Protein AF-A0A3R7A6W9-F1 (afdb_monomer_lite)

pLDDT: mean 72.23, std 18.55, range [33.53, 94.5]

Structure (mmCIF, N/CA/C/O backbone):
data_AF-A0A3R7A6W9-F1
#
_entry.id   AF-A0A3R7A6W9-F1
#
loop_
_atom_site.group_PDB
_atom_site.id
_atom_site.type_symbol
_atom_site.label_atom_id
_atom_site.label_alt_id
_atom_site.label_comp_id
_atom_site.label_asym_id
_atom_site.label_entity_id
_atom_site.label_seq_id
_atom_site.pdbx_PDB_ins_code
_atom_site.Cartn_x
_atom_site.Cartn_y
_atom_site.Cartn_z
_atom_site.occupancy
_atom_site.B_iso_or_equiv
_atom_site.auth_seq_id
_atom_site.auth_comp_id
_atom_site.auth_asym_id
_atom_site.auth_atom_id
_atom_site.pdbx_PDB_model_num
ATOM 1 N N . GLN A 1 1 ? -20.337 -5.206 25.300 1.00 53.75 1 GLN A N 1
ATOM 2 C CA . GLN A 1 1 ? -20.063 -6.192 26.370 1.00 53.75 1 GLN A CA 1
ATOM 3 C C . GLN A 1 1 ? -19.074 -5.664 27.421 1.00 53.75 1 GLN A C 1
ATOM 5 O O . GLN A 1 1 ? -19.497 -5.333 28.521 1.00 53.75 1 GLN A O 1
ATOM 10 N N . ASN A 1 2 ? -17.769 -5.533 27.125 1.00 65.25 2 ASN A N 1
ATOM 11 C CA . ASN A 1 2 ? -16.766 -5.178 28.156 1.00 65.25 2 ASN A CA 1
ATOM 12 C C . ASN A 1 2 ? -17.019 -3.836 28.880 1.00 65.25 2 ASN A C 1
ATOM 14 O O . ASN A 1 2 ? -16.792 -3.752 30.084 1.00 65.25 2 ASN A O 1
ATOM 18 N N . LEU A 1 3 ? -17.496 -2.797 28.181 1.00 68.25 3 LEU A N 1
ATOM 19 C CA . LEU A 1 3 ? -17.796 -1.501 28.810 1.00 68.25 3 LEU A CA 1
ATOM 20 C C . LEU A 1 3 ? -19.001 -1.553 29.760 1.00 68.25 3 LEU A C 1
ATOM 22 O O . LEU A 1 3 ? -18.963 -0.894 30.795 1.00 68.25 3 LEU A O 1
ATOM 26 N N . GLU A 1 4 ? -20.039 -2.339 29.457 1.00 74.56 4 GLU A N 1
ATOM 27 C CA . GLU A 1 4 ? -21.220 -2.453 30.327 1.00 74.56 4 GLU A CA 1
ATOM 28 C C . GLU A 1 4 ? -20.884 -3.185 31.631 1.00 74.56 4 GLU A C 1
ATOM 30 O O . GLU A 1 4 ? -21.328 -2.766 32.698 1.00 74.56 4 GLU A O 1
ATOM 35 N N . HIS A 1 5 ? -20.039 -4.220 31.566 1.00 76.06 5 HIS A N 1
ATOM 36 C CA . HIS A 1 5 ? -19.576 -4.941 32.755 1.00 76.06 5 HIS A CA 1
ATOM 37 C C . HIS A 1 5 ? -18.759 -4.024 33.682 1.00 76.06 5 HIS A C 1
ATOM 39 O O . HIS A 1 5 ? -19.033 -3.937 34.878 1.00 76.06 5 HIS A O 1
ATOM 45 N N . VAL A 1 6 ? -17.828 -3.244 33.115 1.00 74.94 6 VAL A N 1
ATOM 46 C CA . VAL A 1 6 ? -17.057 -2.239 33.868 1.00 74.94 6 VAL A CA 1
ATOM 47 C C . VAL A 1 6 ? -17.966 -1.142 34.439 1.00 74.94 6 VAL A C 1
ATOM 49 O O . VAL A 1 6 ? -17.776 -0.743 35.584 1.00 74.94 6 VAL A O 1
ATOM 52 N N . ALA A 1 7 ? -18.986 -0.682 33.706 1.00 77.56 7 ALA A N 1
ATOM 53 C CA . ALA A 1 7 ? -19.944 0.305 34.211 1.00 77.56 7 ALA A CA 1
ATOM 54 C C . ALA A 1 7 ? -20.793 -0.232 35.383 1.00 77.56 7 ALA A C 1
ATOM 56 O O . ALA A 1 7 ? -21.000 0.478 36.370 1.00 77.56 7 ALA A O 1
ATOM 57 N N . ALA A 1 8 ? -21.229 -1.495 35.324 1.00 79.50 8 ALA A N 1
ATOM 58 C CA . ALA A 1 8 ? -21.915 -2.156 36.434 1.00 79.50 8 ALA A CA 1
ATOM 59 C C . ALA A 1 8 ? -21.006 -2.283 37.673 1.00 79.50 8 ALA A C 1
ATOM 61 O O . ALA A 1 8 ? -21.417 -1.943 38.784 1.00 79.50 8 ALA A O 1
ATOM 62 N N . GLU A 1 9 ? -19.742 -2.677 37.484 1.00 74.62 9 GLU A N 1
ATOM 63 C CA . GLU A 1 9 ? -18.746 -2.745 38.561 1.00 74.62 9 GLU A CA 1
ATOM 64 C C . GLU A 1 9 ? -18.444 -1.364 39.176 1.00 74.62 9 GLU A C 1
ATOM 66 O O . GLU A 1 9 ? -18.304 -1.260 40.393 1.00 74.62 9 GLU A O 1
ATOM 71 N N . ILE A 1 10 ? -18.408 -0.285 38.383 1.00 77.75 10 ILE A N 1
ATOM 72 C CA . ILE A 1 10 ? -18.233 1.098 38.877 1.00 77.75 10 ILE A CA 1
ATOM 73 C C . ILE A 1 10 ? -19.398 1.528 39.773 1.00 77.75 10 ILE A C 1
ATOM 75 O O . ILE A 1 10 ? -19.178 2.242 40.756 1.00 77.75 10 ILE A O 1
ATOM 79 N N . ASN A 1 11 ? -20.623 1.101 39.467 1.00 76.62 11 ASN A N 1
ATOM 80 C CA . ASN A 1 11 ? -21.798 1.403 40.285 1.00 76.62 11 ASN A CA 1
ATOM 81 C C . ASN A 1 11 ? -21.822 0.599 41.596 1.00 76.62 11 ASN A C 1
ATOM 83 O O . ASN A 1 11 ? -22.261 1.127 42.615 1.00 76.62 11 ASN A O 1
ATOM 87 N N . ALA A 1 12 ? -21.282 -0.623 41.600 1.00 79.00 12 ALA A N 1
ATOM 88 C CA . ALA A 1 12 ? -21.146 -1.454 42.800 1.00 79.00 12 ALA A CA 1
ATOM 89 C C . ALA A 1 12 ? -19.897 -1.139 43.660 1.00 79.00 12 ALA A C 1
ATOM 91 O O . ALA A 1 12 ? -19.825 -1.552 44.818 1.00 79.00 12 ALA A O 1
ATOM 92 N N . ALA A 1 13 ? -18.896 -0.434 43.119 1.00 75.75 13 ALA A N 1
ATOM 93 C CA . ALA A 1 13 ? -17.622 -0.164 43.789 1.00 75.75 13 ALA A CA 1
ATOM 94 C C . ALA A 1 13 ? -17.543 1.211 44.481 1.00 75.75 13 ALA A C 1
ATOM 96 O O . ALA A 1 13 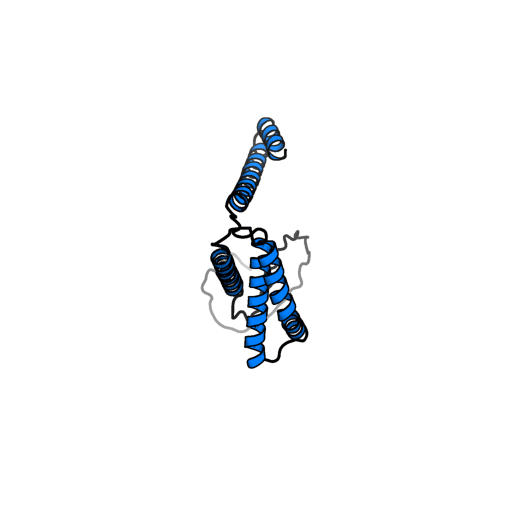? -18.078 2.219 44.013 1.00 75.75 13 ALA A O 1
ATOM 97 N N . SER A 1 14 ? -16.757 1.268 45.562 1.00 71.81 14 SER A N 1
ATOM 98 C CA . SER A 1 14 ? -16.427 2.490 46.306 1.00 71.81 14 SER A CA 1
ATOM 99 C C . SER A 1 14 ? -14.917 2.634 46.562 1.00 71.81 14 SER A C 1
ATOM 101 O O . SER A 1 14 ? -14.149 1.665 46.490 1.00 71.81 14 SER A O 1
ATOM 103 N N . GLY A 1 15 ? -14.481 3.873 46.825 1.00 78.56 15 GLY A N 1
ATOM 104 C CA . GLY A 1 15 ? -13.081 4.237 47.082 1.00 78.56 15 GLY A CA 1
ATOM 105 C C . GLY A 1 15 ? -12.105 3.755 45.999 1.00 78.56 15 GLY A C 1
ATOM 106 O O . GLY A 1 15 ? -12.466 3.635 44.831 1.00 78.56 15 GLY A O 1
ATOM 107 N N . LYS A 1 16 ? -10.891 3.368 46.421 1.00 76.31 16 LYS A N 1
ATOM 108 C CA . LYS A 1 16 ? -9.747 2.973 45.564 1.00 76.31 16 LYS A CA 1
ATOM 109 C C . LYS A 1 16 ? -10.011 1.852 44.543 1.00 76.31 16 LYS A C 1
ATOM 111 O O . LYS A 1 16 ? -9.156 1.591 43.697 1.00 76.31 16 LYS A O 1
ATOM 116 N N . LYS A 1 17 ? -11.148 1.147 44.626 1.00 76.31 17 LYS A N 1
ATOM 117 C CA . LYS A 1 17 ? -11.603 0.203 43.590 1.00 76.31 17 LYS A CA 1
ATOM 118 C C . LYS A 1 17 ? -12.343 0.917 42.454 1.00 76.31 17 LYS A C 1
ATOM 120 O O . LYS A 1 17 ? -12.099 0.586 41.299 1.00 76.31 17 LYS A O 1
ATOM 125 N N . LYS A 1 18 ? -13.191 1.902 42.771 1.00 81.38 18 LYS A N 1
ATOM 126 C CA . LYS A 1 18 ? -13.941 2.710 41.798 1.00 81.38 18 LYS A CA 1
ATOM 127 C C . LYS A 1 18 ? -12.992 3.527 40.922 1.00 81.38 18 LYS A C 1
ATOM 129 O O . LYS A 1 18 ? -13.110 3.471 39.705 1.00 81.38 18 LYS A O 1
ATOM 134 N N . ASP A 1 19 ? -11.990 4.166 41.526 1.00 79.81 19 ASP A N 1
ATOM 135 C CA . ASP A 1 19 ? -10.980 4.976 40.822 1.00 79.81 19 ASP A CA 1
ATOM 136 C C . ASP A 1 19 ? -10.260 4.158 39.730 1.00 79.81 19 ASP A C 1
ATOM 138 O O . ASP A 1 19 ? -10.198 4.553 38.567 1.00 79.81 19 ASP A O 1
ATOM 142 N N . LYS A 1 20 ? -9.816 2.941 40.077 1.00 81.19 20 LYS A N 1
ATOM 143 C CA . LYS A 1 20 ? -9.161 1.999 39.150 1.00 81.19 20 LYS A CA 1
ATOM 144 C C . LYS A 1 20 ? -10.087 1.427 38.075 1.00 81.19 20 LYS A C 1
ATOM 146 O O . LYS A 1 20 ? -9.602 0.926 37.062 1.00 81.19 20 LYS A O 1
ATOM 151 N N . LEU A 1 21 ? -11.400 1.431 38.296 1.00 84.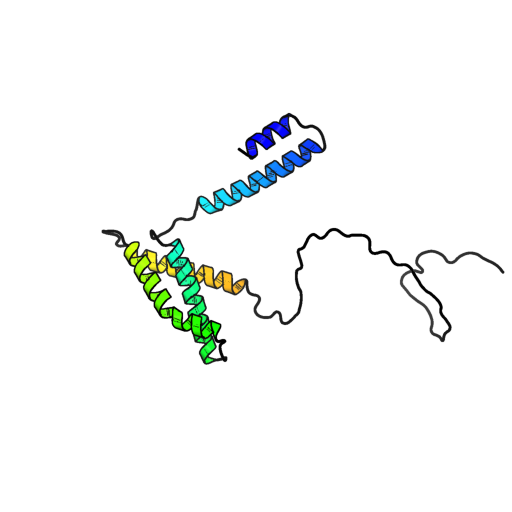31 21 LEU A N 1
ATOM 152 C CA . LEU A 1 21 ? -12.376 1.015 37.289 1.00 84.31 21 LEU A CA 1
ATOM 153 C C . LEU A 1 21 ? -12.714 2.172 36.339 1.00 84.31 21 LEU A C 1
ATOM 155 O O . LEU A 1 21 ? -12.809 1.937 35.139 1.00 84.31 21 LEU A O 1
ATOM 159 N N . LEU A 1 22 ? -12.785 3.411 36.836 1.00 84.12 22 LEU A N 1
ATOM 160 C CA . LEU A 1 22 ? -12.905 4.625 36.018 1.00 84.12 22 LEU A CA 1
ATOM 161 C C . LEU A 1 22 ? -11.688 4.806 35.092 1.00 84.12 22 LEU A C 1
ATOM 163 O O . LEU A 1 22 ? -11.853 5.079 33.907 1.00 84.12 22 LEU A O 1
ATOM 167 N N . GLU A 1 23 ? -10.472 4.566 35.590 1.00 84.38 23 GLU A N 1
ATOM 168 C CA . GLU A 1 23 ? -9.240 4.596 34.783 1.00 84.38 23 GLU A CA 1
ATOM 169 C C . GLU A 1 23 ? -9.206 3.486 33.710 1.00 84.38 23 GLU A C 1
ATOM 171 O O . GLU A 1 23 ? -8.756 3.699 32.582 1.00 84.38 23 GLU A O 1
ATOM 176 N N . LYS A 1 24 ? -9.761 2.302 34.007 1.00 83.50 24 LYS A N 1
ATOM 177 C CA . LYS A 1 24 ? -9.990 1.263 32.988 1.00 83.50 24 LYS A CA 1
ATOM 178 C C . LYS A 1 24 ? -11.054 1.682 31.974 1.00 83.50 24 LYS A C 1
ATOM 180 O O . LYS A 1 24 ? -10.870 1.431 30.786 1.00 83.50 24 LYS A O 1
ATOM 185 N N . GLN A 1 25 ? -12.146 2.306 32.414 1.00 86.56 25 GLN A N 1
ATOM 186 C CA . GLN A 1 25 ? -13.220 2.772 31.537 1.00 86.56 25 GLN A CA 1
ATOM 187 C C . GLN A 1 25 ? -12.700 3.814 30.541 1.00 86.56 25 GLN A C 1
ATOM 189 O O . GLN A 1 25 ? -12.920 3.648 29.343 1.00 86.56 25 GLN A O 1
ATOM 194 N N . SER A 1 26 ? -11.948 4.817 31.004 1.00 84.62 26 SER A N 1
ATOM 195 C CA . SER A 1 26 ? -11.354 5.839 30.134 1.00 84.62 26 SER A CA 1
ATOM 196 C C . SER A 1 26 ? -10.293 5.256 29.194 1.00 84.62 26 SER A C 1
ATOM 198 O O . SER A 1 26 ? -10.277 5.598 28.014 1.00 84.62 26 SER A O 1
ATOM 200 N N . SER A 1 27 ? -9.468 4.307 29.655 1.00 85.06 27 SER A N 1
ATOM 201 C CA . SER A 1 27 ? -8.511 3.587 28.800 1.00 85.06 27 SER A CA 1
ATOM 202 C C . SER A 1 27 ? -9.202 2.778 27.690 1.00 85.06 27 SER A C 1
ATOM 204 O O . SER A 1 27 ? -8.767 2.802 26.534 1.00 85.06 27 SER A O 1
ATOM 206 N N . ILE A 1 28 ? -10.310 2.098 28.009 1.00 85.44 28 ILE A N 1
ATOM 207 C CA . ILE A 1 28 ? -11.108 1.352 27.027 1.00 85.44 28 ILE A CA 1
ATOM 208 C C . ILE A 1 28 ? -11.804 2.316 26.059 1.00 85.44 28 ILE A C 1
ATOM 210 O O . ILE A 1 28 ? -11.728 2.090 24.856 1.00 85.44 28 ILE A O 1
ATOM 214 N N . GLN A 1 29 ? -12.415 3.403 26.543 1.00 85.38 29 GLN A N 1
ATOM 215 C CA . GLN A 1 29 ? -13.050 4.428 25.701 1.00 85.38 29 GLN A CA 1
ATOM 216 C C . GLN A 1 29 ? -12.050 5.106 24.756 1.00 85.38 29 GLN A C 1
ATOM 218 O O . GLN A 1 29 ? -12.335 5.227 23.569 1.00 85.38 29 GLN A O 1
ATOM 223 N N . ALA A 1 30 ? -10.857 5.472 25.234 1.00 84.25 30 ALA A N 1
ATOM 224 C CA . ALA A 1 30 ? -9.806 6.056 24.401 1.00 84.25 30 ALA A CA 1
ATOM 225 C C . ALA A 1 30 ? -9.338 5.088 23.300 1.00 84.25 30 ALA A C 1
ATOM 227 O O . ALA A 1 30 ? -9.124 5.501 22.162 1.00 84.25 30 ALA A O 1
ATOM 228 N N . ARG A 1 31 ? -9.229 3.786 23.606 1.00 82.44 31 ARG A N 1
ATOM 229 C CA . ARG A 1 31 ? -8.944 2.754 22.596 1.00 82.44 31 ARG A CA 1
ATOM 230 C C . ARG A 1 31 ? -10.095 2.588 21.600 1.00 82.44 31 ARG A C 1
ATOM 232 O O . ARG A 1 31 ? -9.827 2.384 20.421 1.00 82.44 31 ARG A O 1
ATOM 239 N N . LEU A 1 32 ? -11.343 2.667 22.060 1.00 83.56 32 LEU A N 1
ATOM 240 C CA . LEU A 1 32 ? -12.536 2.521 21.223 1.00 83.56 32 LEU A CA 1
ATOM 241 C C . LEU A 1 32 ? -12.643 3.690 20.231 1.00 83.56 32 LEU A C 1
ATOM 243 O O . LEU A 1 32 ? -12.650 3.449 19.029 1.00 83.56 32 LEU A O 1
ATOM 247 N N . ALA A 1 33 ? -12.539 4.932 20.714 1.00 80.31 33 ALA A N 1
ATOM 248 C CA . ALA A 1 33 ? -12.530 6.138 19.884 1.00 80.31 33 ALA A CA 1
ATOM 249 C C . ALA A 1 33 ? -11.362 6.172 18.876 1.00 80.31 33 ALA A C 1
ATOM 251 O O . ALA A 1 33 ? -11.520 6.662 17.759 1.00 80.31 33 ALA A O 1
ATOM 252 N N . LEU A 1 34 ? -10.193 5.623 19.234 1.00 77.44 34 LEU A N 1
ATOM 253 C CA . LEU A 1 34 ? -9.052 5.499 18.317 1.00 77.44 34 LEU A CA 1
ATOM 254 C C . LEU A 1 34 ? -9.327 4.478 17.199 1.00 77.44 34 LEU A C 1
ATOM 256 O O . LEU A 1 34 ? -8.967 4.723 16.051 1.00 77.44 34 LEU A O 1
ATOM 260 N N . VAL A 1 35 ? -9.998 3.363 17.506 1.00 78.50 35 VAL A N 1
ATOM 261 C CA . VAL A 1 35 ? -10.420 2.360 16.510 1.00 78.50 35 VAL A CA 1
ATOM 262 C C . VAL A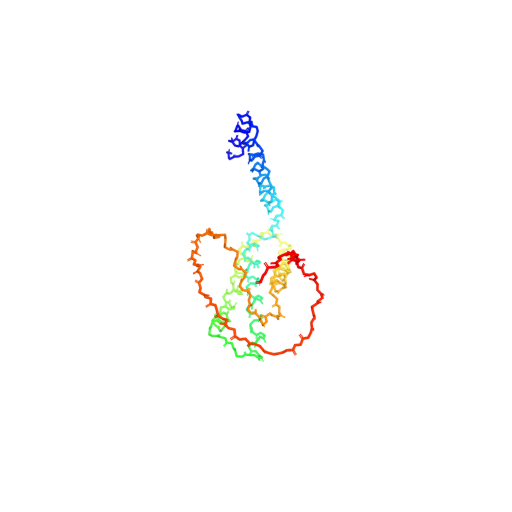 1 35 ? -11.550 2.895 15.624 1.00 78.50 35 VAL A C 1
ATOM 264 O O . VAL A 1 35 ? -11.495 2.732 14.409 1.00 78.50 35 VAL A O 1
ATOM 267 N N . GLU A 1 36 ? -12.539 3.582 16.195 1.00 76.50 36 GLU A N 1
ATOM 268 C CA . GLU A 1 36 ? -13.620 4.236 15.445 1.00 76.50 36 GLU A CA 1
ATOM 269 C C . GLU A 1 36 ? -13.067 5.308 14.502 1.00 76.50 36 GLU A C 1
ATOM 271 O O . GLU A 1 36 ? -13.345 5.264 13.306 1.00 76.50 36 GLU A O 1
ATOM 276 N N . GLY A 1 37 ? -12.197 6.198 14.992 1.00 67.38 37 GLY A N 1
ATOM 277 C CA . GLY A 1 37 ? -11.539 7.219 14.171 1.00 67.38 37 GLY A CA 1
ATOM 278 C C . GLY A 1 37 ? -10.647 6.651 13.060 1.00 67.38 37 GLY A C 1
ATOM 279 O O . GLY A 1 37 ? -10.501 7.286 12.018 1.00 67.38 37 GLY A O 1
ATOM 280 N N . HIS A 1 38 ? -10.090 5.447 13.241 1.00 62.06 38 HIS A N 1
ATOM 281 C CA . HIS A 1 38 ? -9.309 4.758 12.209 1.00 62.06 38 HIS A CA 1
ATOM 282 C C . HIS A 1 38 ? -10.191 4.010 11.189 1.00 62.06 38 HIS A C 1
ATOM 284 O O . HIS A 1 38 ? -9.772 3.825 10.048 1.00 62.06 38 HIS A O 1
ATOM 290 N N . ASN A 1 39 ? -11.403 3.589 11.559 1.00 55.91 39 ASN A N 1
ATOM 291 C CA . ASN A 1 39 ? -12.327 2.900 10.650 1.00 55.91 39 ASN A CA 1
ATOM 292 C C . ASN A 1 39 ? -13.230 3.868 9.867 1.00 55.91 39 ASN A C 1
ATOM 294 O O . ASN A 1 39 ? -13.546 3.611 8.710 1.00 55.91 39 ASN A O 1
ATOM 298 N N . ALA A 1 40 ? -13.637 4.986 10.473 1.00 57.00 40 ALA A N 1
ATOM 299 C CA . ALA A 1 40 ? -14.681 5.870 9.946 1.00 57.00 40 ALA A CA 1
ATOM 300 C C . ALA A 1 40 ? -14.275 6.732 8.733 1.00 57.00 40 ALA A C 1
ATOM 302 O O . ALA A 1 40 ? -15.118 7.450 8.204 1.00 57.00 40 ALA A O 1
ATOM 303 N N . ASN A 1 41 ? -13.001 6.717 8.317 1.00 58.66 41 ASN A N 1
ATOM 304 C CA . ASN A 1 41 ? -12.460 7.705 7.373 1.00 58.66 41 ASN A CA 1
ATOM 305 C C . ASN A 1 41 ? -11.539 7.119 6.280 1.00 58.66 41 ASN A C 1
ATOM 307 O O . ASN A 1 41 ? -10.837 7.862 5.597 1.00 58.66 41 ASN A O 1
ATOM 311 N N . VAL A 1 42 ? -11.508 5.790 6.108 1.00 63.44 42 VAL A N 1
ATOM 312 C CA . VAL A 1 42 ? -10.702 5.136 5.059 1.00 63.44 42 VAL A CA 1
ATOM 313 C C . VAL A 1 42 ? -11.554 4.927 3.807 1.00 63.44 42 VAL A C 1
ATOM 315 O O . VAL A 1 42 ? -12.106 3.854 3.569 1.00 63.44 42 VAL A O 1
ATOM 318 N N . VAL A 1 43 ? -11.677 5.989 3.009 1.00 71.81 43 VAL A N 1
ATOM 319 C CA . VAL A 1 43 ? -12.367 5.956 1.712 1.00 71.81 43 VAL A CA 1
ATOM 320 C C . VAL A 1 43 ? -11.422 5.394 0.648 1.00 71.81 43 VAL A C 1
ATOM 322 O O . VAL A 1 43 ? -10.590 6.109 0.091 1.00 71.81 43 VAL A O 1
ATOM 325 N N . TYR A 1 44 ? -11.544 4.096 0.377 1.00 79.62 44 TYR A N 1
ATOM 326 C CA . TYR A 1 44 ? -10.826 3.422 -0.705 1.00 79.62 44 TYR A CA 1
ATOM 327 C C . TYR A 1 44 ? -11.349 3.864 -2.080 1.00 79.62 44 TYR A C 1
ATOM 329 O O . TYR A 1 44 ? -12.557 3.885 -2.305 1.00 79.62 44 TYR A O 1
ATOM 337 N N . ARG A 1 45 ? -10.440 4.201 -3.005 1.00 85.19 45 ARG A N 1
ATOM 338 C CA . ARG A 1 45 ? -10.782 4.730 -4.346 1.00 85.19 45 ARG A CA 1
ATOM 339 C C . ARG A 1 45 ? -11.144 3.635 -5.350 1.00 85.19 45 ARG A C 1
ATOM 341 O O . ARG A 1 45 ? -11.924 3.865 -6.266 1.00 85.19 45 ARG A O 1
ATOM 348 N N . LEU A 1 46 ? -10.560 2.457 -5.148 1.00 86.25 46 LEU A N 1
ATOM 349 C CA . LEU A 1 46 ? -10.712 1.236 -5.936 1.00 86.25 46 LEU A CA 1
ATOM 350 C C . LEU A 1 46 ? -11.117 0.083 -5.009 1.00 86.25 46 LEU A C 1
ATOM 352 O O . LEU A 1 46 ? -10.681 0.036 -3.855 1.00 86.25 46 LEU A O 1
ATOM 356 N N . ARG A 1 47 ? -11.867 -0.906 -5.514 1.00 87.31 47 ARG A N 1
ATOM 357 C CA . ARG A 1 47 ? -12.288 -2.089 -4.728 1.00 87.31 47 ARG A CA 1
ATOM 358 C C . ARG A 1 47 ? -11.124 -2.884 -4.112 1.00 87.31 47 ARG A C 1
ATOM 360 O O . ARG A 1 47 ? -11.327 -3.550 -3.099 1.00 87.31 47 ARG A O 1
ATOM 367 N N . LYS A 1 48 ? -9.913 -2.802 -4.680 1.00 90.56 48 LYS A N 1
ATOM 368 C CA . LYS A 1 48 ? -8.668 -3.393 -4.145 1.00 90.56 48 LYS A CA 1
ATOM 369 C C . LYS A 1 48 ? -7.615 -2.372 -3.697 1.00 90.56 48 LYS A C 1
ATOM 371 O O . LYS A 1 48 ? -6.474 -2.754 -3.457 1.00 90.56 48 LYS A O 1
ATOM 376 N N . SER A 1 49 ? -7.989 -1.102 -3.522 1.00 87.69 49 SER A N 1
ATOM 377 C CA . SER A 1 49 ? -7.090 0.010 -3.154 1.00 87.69 49 SER A CA 1
ATOM 378 C C . SER A 1 49 ? -6.141 -0.320 -1.989 1.00 87.69 49 SER A C 1
ATOM 380 O O . SER A 1 49 ? -4.940 -0.090 -2.086 1.00 87.69 49 SER A O 1
ATOM 382 N N . ALA A 1 50 ? -6.637 -0.963 -0.923 1.00 87.81 50 ALA A N 1
ATOM 383 C CA . ALA A 1 50 ? -5.817 -1.390 0.217 1.00 87.81 50 ALA A CA 1
ATOM 384 C C . ALA A 1 50 ? -4.637 -2.306 -0.174 1.00 87.81 50 ALA A C 1
ATOM 386 O O . ALA A 1 50 ? -3.517 -2.131 0.314 1.00 87.81 50 ALA A O 1
ATOM 387 N N . ASP A 1 51 ? -4.889 -3.277 -1.056 1.00 90.69 51 ASP A N 1
ATOM 388 C CA . ASP A 1 51 ? -3.899 -4.248 -1.524 1.00 90.69 51 ASP A CA 1
ATOM 389 C C . ASP A 1 51 ? -2.985 -3.627 -2.591 1.00 90.69 51 ASP A C 1
ATOM 391 O O . ASP A 1 51 ? -1.766 -3.783 -2.519 1.00 90.69 51 ASP A O 1
ATOM 395 N N . ILE A 1 52 ? -3.556 -2.844 -3.513 1.00 90.94 52 ILE A N 1
ATOM 396 C CA . ILE A 1 52 ? -2.846 -2.085 -4.555 1.00 90.94 52 ILE A CA 1
ATOM 397 C C . ILE A 1 52 ? -1.824 -1.128 -3.922 1.00 90.94 52 ILE A C 1
ATOM 399 O O . ILE A 1 52 ? -0.632 -1.204 -4.222 1.00 90.94 52 ILE A O 1
ATOM 403 N N . VAL A 1 53 ? -2.243 -0.281 -2.974 1.00 91.50 53 VAL A N 1
ATOM 404 C CA . VAL A 1 53 ? -1.361 0.660 -2.258 1.00 91.50 53 VAL A CA 1
ATOM 405 C C . VAL A 1 53 ? -0.275 -0.086 -1.474 1.00 91.50 53 VAL A C 1
ATOM 407 O O . VAL A 1 53 ? 0.886 0.327 -1.477 1.00 91.50 53 VAL A O 1
ATOM 410 N N . LYS A 1 54 ? -0.610 -1.213 -0.832 1.00 92.00 54 LYS A N 1
ATOM 411 C CA . LYS A 1 54 ? 0.356 -2.051 -0.104 1.00 92.00 54 LYS A CA 1
ATOM 412 C C . LYS A 1 54 ? 1.432 -2.628 -1.034 1.00 92.00 54 LYS A C 1
ATOM 414 O O . LYS A 1 54 ? 2.614 -2.513 -0.711 1.00 92.00 54 LYS A O 1
ATOM 419 N N . LEU A 1 55 ? 1.039 -3.202 -2.172 1.00 92.81 55 LEU A N 1
ATOM 420 C CA . LEU A 1 55 ? 1.955 -3.761 -3.172 1.00 92.81 55 LEU A CA 1
ATOM 421 C C . LEU A 1 55 ? 2.799 -2.666 -3.837 1.00 92.81 55 LEU A C 1
ATOM 423 O O . LEU A 1 55 ? 4.007 -2.834 -3.983 1.00 92.81 55 LEU A O 1
ATOM 427 N N . ARG A 1 56 ? 2.213 -1.504 -4.148 1.00 92.31 56 ARG A N 1
ATOM 428 C CA . ARG A 1 56 ? 2.936 -0.335 -4.680 1.00 92.31 56 ARG A CA 1
ATOM 429 C C . ARG A 1 56 ? 3.985 0.197 -3.685 1.00 92.31 56 ARG A C 1
ATOM 431 O O . ARG A 1 56 ? 5.091 0.545 -4.094 1.00 92.31 56 ARG A O 1
ATOM 438 N N . VAL A 1 57 ? 3.720 0.179 -2.371 1.00 92.25 57 VAL A N 1
ATOM 439 C CA . VAL A 1 57 ? 4.735 0.493 -1.334 1.00 92.25 57 VAL A CA 1
ATOM 440 C C . VAL A 1 57 ? 5.884 -0.526 -1.312 1.00 92.25 57 VAL A C 1
ATOM 442 O O . VAL A 1 57 ? 7.025 -0.149 -1.031 1.00 92.25 57 VAL A O 1
ATOM 445 N N . GLU A 1 58 ? 5.610 -1.801 -1.592 1.00 90.38 58 GLU A N 1
ATOM 446 C CA . GLU A 1 58 ? 6.634 -2.848 -1.685 1.00 90.38 58 GLU A CA 1
ATOM 447 C C . GLU A 1 58 ? 7.455 -2.722 -2.978 1.00 90.38 58 GLU A C 1
ATOM 449 O O . GLU A 1 58 ? 8.685 -2.724 -2.921 1.00 90.38 58 GLU A O 1
ATOM 454 N N . LEU A 1 59 ? 6.808 -2.461 -4.117 1.00 91.31 59 LEU A N 1
ATOM 455 C CA . LEU A 1 59 ? 7.460 -2.167 -5.395 1.00 91.31 59 LEU A CA 1
ATOM 456 C C . LEU A 1 59 ? 8.411 -0.959 -5.290 1.00 91.31 59 LEU A C 1
ATOM 458 O O . LEU A 1 59 ? 9.561 -1.044 -5.718 1.00 91.31 59 LEU A O 1
ATOM 462 N N . LEU A 1 60 ? 7.995 0.127 -4.626 1.00 91.25 60 LEU A N 1
ATOM 463 C CA . LEU A 1 60 ? 8.864 1.277 -4.325 1.00 91.25 60 LEU A CA 1
ATOM 464 C C . LEU A 1 60 ? 10.073 0.906 -3.445 1.00 91.25 60 LEU A C 1
ATOM 466 O O . LEU A 1 60 ? 11.144 1.505 -3.574 1.00 91.25 60 LEU A O 1
ATOM 470 N N . ALA A 1 61 ? 9.944 -0.091 -2.564 1.00 88.81 61 ALA A N 1
ATOM 471 C CA . ALA A 1 61 ? 11.071 -0.601 -1.787 1.00 88.81 61 ALA A CA 1
ATOM 472 C C . ALA A 1 61 ? 12.045 -1.425 -2.648 1.00 88.81 61 ALA A C 1
ATOM 474 O O . ALA A 1 61 ? 13.254 -1.280 -2.469 1.00 88.81 61 ALA A O 1
ATOM 475 N N . VAL A 1 62 ? 11.535 -2.224 -3.593 1.00 88.75 62 VAL A N 1
ATOM 476 C CA . VAL A 1 62 ? 12.329 -3.021 -4.546 1.00 88.75 62 VAL A CA 1
ATOM 477 C C . VAL A 1 62 ? 13.056 -2.129 -5.560 1.00 88.75 62 VAL A C 1
ATOM 479 O O . VAL A 1 62 ? 14.256 -2.294 -5.769 1.00 88.75 62 VAL A O 1
ATOM 482 N N . LEU A 1 63 ? 12.398 -1.103 -6.109 1.00 88.12 63 LEU A N 1
ATOM 483 C CA . LEU A 1 63 ? 13.042 -0.098 -6.970 1.00 88.12 63 LEU A CA 1
ATOM 484 C C . LEU A 1 63 ? 14.175 0.640 -6.231 1.00 88.12 63 LEU A C 1
ATOM 486 O O . LEU A 1 63 ? 15.261 0.839 -6.774 1.00 88.12 63 LEU A O 1
ATOM 490 N N . ALA A 1 64 ? 13.982 0.945 -4.944 1.00 86.75 64 ALA A N 1
ATOM 491 C CA . ALA A 1 64 ? 15.021 1.507 -4.079 1.00 86.75 64 ALA A CA 1
ATOM 492 C C . ALA A 1 64 ? 16.075 0.482 -3.589 1.00 86.75 64 ALA A C 1
ATOM 494 O O . ALA A 1 64 ? 16.961 0.849 -2.808 1.00 86.75 64 ALA A O 1
ATOM 495 N N . LEU A 1 65 ? 15.994 -0.794 -3.985 1.00 84.50 65 LEU A N 1
ATOM 496 C CA . LEU A 1 65 ? 17.105 -1.757 -3.934 1.00 84.50 65 LEU A CA 1
ATOM 497 C C . LEU A 1 65 ? 17.844 -1.792 -5.279 1.00 84.50 65 LEU A C 1
ATOM 499 O O . LEU A 1 65 ? 19.069 -1.793 -5.276 1.00 84.50 65 LEU A O 1
ATOM 503 N N . GLN A 1 66 ? 17.131 -1.698 -6.405 1.00 84.56 66 GLN A N 1
ATOM 504 C CA . GLN A 1 66 ? 17.722 -1.619 -7.748 1.00 84.56 66 GLN A CA 1
ATOM 505 C C . GLN A 1 66 ? 18.602 -0.365 -7.931 1.00 84.56 66 GLN A C 1
ATOM 507 O O . GLN A 1 66 ? 19.665 -0.413 -8.546 1.00 84.56 66 GLN A O 1
ATOM 512 N N . GLU A 1 67 ? 18.215 0.768 -7.334 1.00 82.69 67 GLU A N 1
ATOM 513 C CA . GLU A 1 67 ? 19.066 1.969 -7.271 1.00 82.69 67 GLU A CA 1
ATOM 514 C C . GLU A 1 67 ? 20.361 1.724 -6.465 1.00 82.69 67 GLU A C 1
ATOM 516 O O . GLU A 1 67 ? 21.423 2.249 -6.804 1.00 82.69 67 GLU A O 1
ATOM 521 N N . LYS A 1 68 ? 20.303 0.878 -5.425 1.00 78.12 68 LYS A N 1
ATOM 522 C CA . LYS A 1 68 ? 21.476 0.512 -4.614 1.00 78.12 68 LYS A CA 1
ATOM 523 C C . LYS A 1 68 ? 22.370 -0.512 -5.299 1.00 78.12 68 LYS A C 1
ATOM 525 O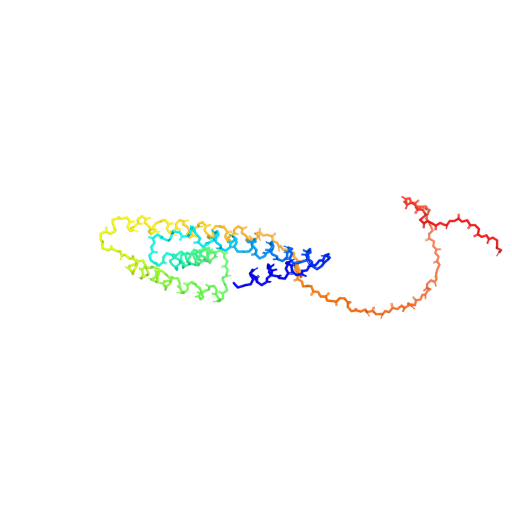 O . LYS A 1 68 ? 23.575 -0.423 -5.124 1.00 78.12 68 LYS A O 1
ATOM 530 N N . GLU A 1 69 ? 21.821 -1.419 -6.102 1.00 72.00 69 GLU A N 1
ATOM 531 C CA . GLU A 1 69 ? 22.582 -2.393 -6.903 1.00 72.00 69 GLU A CA 1
ATOM 532 C C . GLU A 1 69 ? 23.672 -1.709 -7.746 1.00 72.00 69 GLU A C 1
ATOM 534 O O . GLU A 1 69 ? 24.811 -2.164 -7.807 1.00 72.00 69 GLU A O 1
ATOM 539 N N . ARG A 1 70 ? 23.357 -0.533 -8.307 1.00 70.31 70 ARG A N 1
ATOM 540 C CA . ARG A 1 70 ? 24.298 0.318 -9.056 1.00 70.31 70 ARG A CA 1
ATOM 541 C C . ARG A 1 70 ? 25.421 0.959 -8.222 1.00 70.31 70 ARG A C 1
ATOM 543 O O . ARG A 1 70 ? 26.262 1.643 -8.799 1.00 70.31 70 ARG A O 1
ATOM 550 N N . SER A 1 71 ? 25.435 0.802 -6.896 1.00 67.31 71 SER A N 1
ATOM 551 C CA . SER A 1 71 ? 26.381 1.485 -5.992 1.00 67.31 71 SER A CA 1
ATOM 552 C C . SER A 1 71 ? 26.941 0.628 -4.845 1.00 67.31 71 SER A C 1
ATOM 554 O O . SER A 1 71 ? 27.992 0.972 -4.306 1.00 67.31 71 SER A O 1
ATOM 556 N N . LEU A 1 72 ? 26.295 -0.481 -4.473 1.00 66.19 72 LEU A N 1
ATOM 557 C CA . LEU A 1 72 ? 26.754 -1.442 -3.467 1.00 66.19 72 LEU A CA 1
ATOM 558 C C . LEU A 1 72 ? 26.384 -2.881 -3.855 1.00 66.19 72 LEU A C 1
ATOM 560 O O . LEU A 1 72 ? 25.324 -3.138 -4.420 1.00 66.19 72 LEU A O 1
ATOM 564 N N . SER A 1 73 ? 27.223 -3.834 -3.440 1.00 75.00 73 SER A N 1
ATOM 565 C CA . SER A 1 73 ? 26.919 -5.267 -3.505 1.00 75.00 73 SER A CA 1
ATOM 566 C C . SER A 1 73 ? 25.687 -5.611 -2.660 1.00 75.00 73 SER A C 1
ATOM 568 O O . SER A 1 73 ? 25.696 -5.415 -1.441 1.00 75.00 73 SER A O 1
ATOM 570 N N . LEU A 1 74 ? 24.650 -6.148 -3.302 1.00 79.44 74 LEU A N 1
ATOM 571 C CA . LEU A 1 74 ? 23.425 -6.603 -2.645 1.00 79.44 74 LEU A CA 1
ATOM 572 C C . LEU A 1 74 ? 23.606 -7.936 -1.905 1.00 79.44 74 LEU A C 1
ATOM 574 O O . LEU A 1 74 ? 24.539 -8.698 -2.162 1.00 79.44 74 LEU A O 1
ATOM 578 N N . THR A 1 75 ? 22.679 -8.230 -0.991 1.00 82.88 75 THR A N 1
ATOM 579 C CA . THR A 1 75 ? 22.561 -9.561 -0.382 1.00 82.88 75 THR A CA 1
ATOM 580 C C . THR A 1 75 ? 21.773 -10.509 -1.290 1.00 82.88 75 THR A C 1
ATOM 582 O O . THR A 1 75 ? 20.995 -10.073 -2.139 1.00 82.88 75 THR A O 1
ATOM 585 N N . SER A 1 76 ? 21.906 -11.821 -1.079 1.00 82.81 76 SER A N 1
ATOM 586 C CA . SER A 1 76 ? 21.096 -12.825 -1.786 1.00 82.81 76 SER A CA 1
ATOM 587 C C . SER A 1 76 ? 19.590 -12.689 -1.518 1.00 82.81 76 SER A C 1
ATOM 589 O O . SER A 1 76 ? 18.787 -13.018 -2.390 1.00 82.81 76 SER A O 1
ATOM 591 N N . GLU A 1 77 ? 19.183 -12.156 -0.359 1.00 83.44 77 GLU A N 1
ATOM 592 C CA . GLU A 1 77 ? 17.778 -11.813 -0.107 1.00 83.44 77 GLU A CA 1
ATOM 593 C C . GLU A 1 77 ? 17.295 -10.655 -0.983 1.00 83.44 77 GLU A C 1
ATOM 595 O O . GLU A 1 77 ? 16.163 -10.677 -1.460 1.00 83.44 77 GLU A O 1
ATOM 600 N N . ASP A 1 78 ? 18.134 -9.639 -1.195 1.00 81.75 78 ASP A N 1
ATOM 601 C CA . ASP A 1 78 ? 17.770 -8.468 -1.993 1.00 81.75 78 ASP A CA 1
ATOM 602 C C . ASP A 1 78 ? 17.724 -8.800 -3.490 1.00 81.75 78 ASP A C 1
ATOM 604 O O . ASP A 1 78 ? 16.811 -8.342 -4.174 1.00 81.75 78 ASP A O 1
ATOM 608 N N . MET A 1 79 ? 18.613 -9.675 -3.979 1.00 81.56 79 MET A N 1
ATOM 609 C CA . MET A 1 79 ? 18.511 -10.232 -5.337 1.00 81.56 79 MET A CA 1
ATOM 610 C C . MET A 1 79 ? 17.181 -10.974 -5.535 1.00 81.56 79 MET A C 1
ATOM 612 O O . MET A 1 79 ? 16.453 -10.692 -6.484 1.00 81.56 79 MET A O 1
ATOM 616 N N . ARG A 1 80 ? 16.787 -11.831 -4.582 1.00 84.62 80 ARG A N 1
ATOM 617 C CA . ARG A 1 80 ? 15.496 -12.540 -4.627 1.00 84.62 80 ARG A CA 1
ATOM 618 C C . ARG A 1 80 ? 14.283 -11.596 -4.569 1.00 84.62 80 ARG A C 1
ATOM 620 O O . ARG A 1 80 ? 13.228 -11.907 -5.119 1.00 84.62 80 ARG A O 1
ATOM 627 N N . ARG A 1 81 ? 14.407 -10.429 -3.921 1.00 83.88 81 ARG A N 1
ATOM 628 C CA . ARG A 1 81 ? 13.378 -9.367 -3.950 1.00 83.88 81 ARG A CA 1
ATOM 629 C C . ARG A 1 81 ? 13.310 -8.669 -5.314 1.00 83.88 81 ARG A C 1
ATOM 631 O O . ARG A 1 81 ? 12.214 -8.331 -5.748 1.00 83.88 81 ARG A O 1
ATOM 638 N N . LEU A 1 82 ? 14.445 -8.478 -5.994 1.00 84.00 82 LEU A N 1
ATOM 639 C CA . LEU A 1 82 ? 14.500 -7.913 -7.349 1.00 84.00 82 LEU A CA 1
ATOM 640 C C . LEU A 1 82 ? 13.907 -8.860 -8.400 1.00 84.00 82 LEU A C 1
ATOM 642 O O . LEU A 1 82 ? 13.141 -8.407 -9.248 1.00 84.00 82 LEU A O 1
ATOM 646 N N . GLU A 1 83 ? 14.175 -10.165 -8.306 1.00 86.75 83 GLU A N 1
ATOM 647 C CA . GLU A 1 83 ? 13.537 -11.197 -9.143 1.00 86.75 83 GLU A CA 1
ATOM 648 C C . GLU A 1 83 ? 12.000 -11.129 -9.057 1.00 86.75 83 GLU A C 1
ATOM 650 O O . GLU A 1 83 ? 11.303 -11.241 -10.064 1.00 86.75 83 GLU A O 1
ATOM 655 N N . GLY A 1 84 ? 11.464 -10.864 -7.860 1.00 87.38 84 GLY A N 1
ATOM 656 C CA . GLY A 1 84 ? 10.028 -10.710 -7.619 1.00 87.38 84 GLY A CA 1
ATOM 657 C C . GLY A 1 84 ? 9.386 -9.434 -8.184 1.00 87.38 84 GLY A C 1
ATOM 658 O O . GLY A 1 84 ? 8.158 -9.338 -8.168 1.00 87.38 84 GLY A O 1
ATOM 659 N N . ARG A 1 85 ? 10.157 -8.458 -8.698 1.00 89.44 85 ARG A N 1
ATOM 660 C CA . ARG A 1 85 ? 9.629 -7.139 -9.110 1.00 89.44 85 ARG A CA 1
ATOM 661 C C . ARG A 1 85 ? 8.517 -7.253 -10.157 1.00 89.44 85 ARG A C 1
ATOM 663 O O . ARG A 1 85 ? 7.456 -6.665 -9.982 1.00 89.44 85 ARG A O 1
ATOM 670 N N . HIS A 1 86 ? 8.724 -8.066 -11.191 1.00 88.94 86 HIS A N 1
ATOM 671 C CA . HIS A 1 86 ? 7.745 -8.257 -12.266 1.00 88.94 86 HIS A CA 1
ATOM 672 C C . HIS A 1 86 ? 6.463 -8.976 -11.808 1.00 88.94 86 HIS A C 1
ATOM 674 O O . HIS A 1 86 ? 5.387 -8.715 -12.341 1.00 88.94 86 HIS A O 1
ATOM 680 N N . ALA A 1 87 ? 6.543 -9.834 -10.784 1.00 90.50 87 ALA A N 1
ATOM 681 C CA . ALA A 1 87 ? 5.355 -10.452 -10.196 1.00 90.50 87 ALA A CA 1
ATOM 682 C C . ALA A 1 87 ? 4.521 -9.429 -9.405 1.00 90.50 87 ALA A C 1
ATOM 684 O O . ALA A 1 87 ? 3.292 -9.460 -9.479 1.00 90.50 87 ALA A O 1
ATOM 685 N N . LEU A 1 88 ? 5.171 -8.492 -8.699 1.00 89.81 88 LEU A N 1
ATOM 686 C CA . LEU A 1 88 ? 4.492 -7.369 -8.042 1.00 89.81 88 LEU A CA 1
ATOM 687 C C . LEU A 1 88 ? 3.826 -6.446 -9.073 1.00 89.81 88 LEU A C 1
ATOM 689 O O . LEU A 1 88 ? 2.656 -6.120 -8.911 1.00 89.81 88 LEU A O 1
ATOM 693 N N . GLU A 1 89 ? 4.542 -6.076 -10.140 1.00 91.81 89 GLU A N 1
ATOM 694 C CA . GLU A 1 89 ? 4.022 -5.258 -11.250 1.00 91.81 89 GLU A CA 1
ATOM 695 C C . GLU A 1 89 ? 2.767 -5.886 -11.888 1.00 91.81 89 GLU A C 1
ATOM 697 O O . GLU A 1 89 ? 1.747 -5.208 -12.003 1.00 91.81 89 GLU A O 1
ATOM 702 N N . SER A 1 90 ? 2.800 -7.187 -12.217 1.00 93.75 90 SER A N 1
ATOM 703 C CA . SER A 1 90 ? 1.626 -7.913 -12.737 1.00 93.75 90 SER A CA 1
ATOM 704 C C . 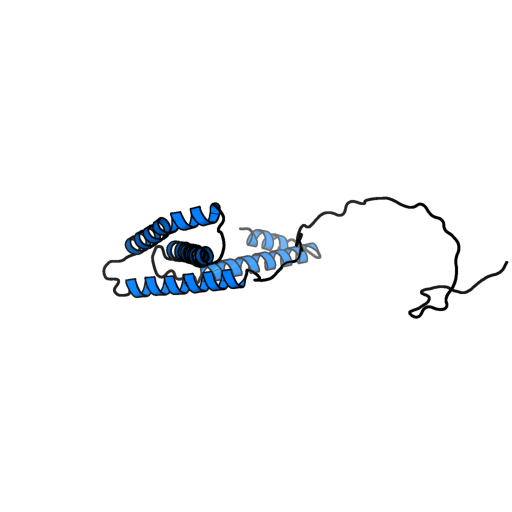SER A 1 90 ? 0.474 -7.925 -11.733 1.00 93.75 90 SER A C 1
ATOM 706 O O . SER A 1 90 ? -0.629 -7.517 -12.070 1.00 93.75 90 SER A O 1
ATOM 708 N N . THR A 1 91 ? 0.736 -8.307 -10.477 1.00 92.12 91 THR A N 1
ATOM 709 C CA . THR A 1 91 ? -0.313 -8.428 -9.445 1.00 92.12 91 THR A CA 1
ATOM 710 C C . THR A 1 91 ? -1.008 -7.087 -9.174 1.00 92.12 91 THR A C 1
ATOM 712 O O . THR A 1 91 ? -2.196 -7.055 -8.861 1.00 92.12 91 THR A O 1
ATOM 715 N N . ILE A 1 92 ? -0.282 -5.971 -9.293 1.00 92.06 92 ILE A N 1
ATOM 716 C CA . ILE A 1 92 ? -0.837 -4.615 -9.196 1.00 92.06 92 ILE A CA 1
ATOM 717 C C . ILE A 1 92 ? -1.814 -4.356 -10.356 1.00 92.06 92 ILE A C 1
ATOM 719 O O . ILE A 1 92 ? -2.963 -4.001 -10.096 1.00 92.06 92 ILE A O 1
ATOM 723 N N . ALA A 1 93 ? -1.408 -4.621 -11.603 1.00 92.38 93 ALA A N 1
ATOM 724 C CA . ALA A 1 93 ? -2.274 -4.483 -12.778 1.00 92.38 93 ALA A CA 1
ATOM 725 C C . ALA A 1 93 ? -3.511 -5.404 -12.715 1.00 92.38 93 ALA A C 1
ATOM 727 O O . ALA A 1 93 ? -4.630 -4.947 -12.946 1.00 92.38 93 ALA A O 1
ATOM 728 N N . ASP A 1 94 ? -3.333 -6.667 -12.310 1.00 94.50 94 ASP A N 1
ATOM 729 C CA . ASP A 1 94 ? -4.415 -7.647 -12.151 1.00 94.50 94 ASP A CA 1
ATOM 730 C C . ASP A 1 94 ? -5.476 -7.171 -11.136 1.00 94.50 94 ASP A C 1
ATOM 732 O O . ASP A 1 94 ? -6.677 -7.371 -11.334 1.00 94.50 94 ASP A O 1
ATOM 736 N N . LEU A 1 95 ? -5.053 -6.545 -10.030 1.00 91.94 95 LEU A N 1
ATOM 737 C CA . LEU A 1 95 ? -5.945 -6.013 -8.990 1.00 91.94 95 LEU A CA 1
ATOM 738 C C . LEU A 1 95 ? -6.608 -4.688 -9.389 1.00 91.94 95 LEU A C 1
ATOM 740 O O . LEU A 1 95 ? -7.726 -4.408 -8.940 1.00 91.94 95 LEU A O 1
ATOM 744 N N . GLU A 1 96 ? -5.944 -3.884 -10.217 1.00 92.75 96 GLU A N 1
ATOM 745 C CA . GLU A 1 96 ? -6.501 -2.671 -10.817 1.00 92.75 96 GLU A CA 1
ATOM 746 C C . GLU A 1 96 ? -7.597 -3.034 -11.827 1.00 92.75 96 GLU A C 1
ATOM 748 O O . GLU A 1 96 ? -8.725 -2.560 -11.679 1.00 92.75 96 GLU A O 1
ATOM 753 N N . GLU A 1 97 ? -7.352 -3.964 -12.757 1.00 90.31 97 GLU A N 1
ATOM 754 C CA . GLU A 1 97 ? -8.376 -4.427 -13.705 1.00 90.31 97 GLU A CA 1
ATOM 755 C C . GLU A 1 97 ? -9.560 -5.110 -12.993 1.00 90.31 97 GLU A C 1
ATOM 757 O O . GLU A 1 97 ? -10.715 -4.795 -13.281 1.00 90.31 97 GLU A O 1
ATOM 762 N N . GLN A 1 98 ? -9.316 -5.934 -11.964 1.00 91.00 98 GLN A N 1
ATOM 763 C CA . GLN A 1 98 ? -10.383 -6.476 -11.100 1.00 91.00 98 GLN A CA 1
ATOM 764 C C . GLN A 1 98 ? -11.189 -5.393 -10.356 1.00 91.00 98 GLN A C 1
ATOM 766 O O . GLN A 1 98 ? -12.349 -5.624 -9.989 1.00 91.00 98 GLN A O 1
ATOM 771 N N . SER A 1 99 ? -10.585 -4.229 -10.098 1.00 89.56 99 SER A N 1
ATOM 772 C CA . SER A 1 99 ? -11.243 -3.085 -9.456 1.00 89.56 99 SER A CA 1
ATOM 773 C C . SER A 1 99 ? -12.007 -2.195 -10.431 1.00 89.56 99 SER A C 1
ATOM 775 O O . SER A 1 99 ? -12.843 -1.417 -9.974 1.00 89.56 99 SER A O 1
ATOM 777 N N . ARG A 1 100 ? -11.758 -2.306 -11.740 1.00 90.50 100 ARG A N 1
ATOM 778 C CA . ARG A 1 100 ? -12.377 -1.465 -12.766 1.00 90.50 100 ARG A CA 1
ATOM 779 C C . ARG A 1 100 ? -13.887 -1.681 -12.833 1.00 90.50 100 ARG A C 1
ATOM 781 O O . ARG A 1 100 ? -14.371 -2.811 -12.758 1.00 90.50 100 ARG A O 1
ATOM 788 N N . GLU A 1 101 ? -14.634 -0.589 -12.956 1.00 88.62 101 GLU A N 1
ATOM 789 C CA . GLU A 1 101 ? -16.099 -0.589 -13.023 1.00 88.62 101 GLU A CA 1
ATOM 790 C C . GLU A 1 101 ? -16.583 -0.089 -14.389 1.00 88.62 101 GLU A C 1
ATOM 792 O O . GLU A 1 101 ? -15.889 0.648 -15.094 1.00 88.62 101 GLU A O 1
ATOM 797 N N . TRP A 1 102 ? -17.766 -0.544 -14.807 1.00 82.81 102 TRP A N 1
ATOM 798 C CA . TRP A 1 102 ? -18.329 -0.170 -16.104 1.00 82.81 102 TRP A CA 1
ATOM 799 C C . TRP A 1 102 ? -18.754 1.305 -16.056 1.00 82.81 102 TRP A C 1
ATOM 801 O O . TRP A 1 102 ? -19.533 1.689 -15.189 1.00 82.81 102 TRP A O 1
ATOM 811 N N . PHE A 1 103 ? -18.250 2.106 -17.003 1.00 79.19 103 PHE A N 1
ATOM 812 C CA . PHE A 1 103 ? -18.406 3.569 -17.072 1.00 79.19 103 PHE A CA 1
ATOM 813 C C . PHE A 1 103 ? -17.649 4.359 -15.985 1.00 79.19 103 PHE A C 1
ATOM 815 O O . PHE A 1 103 ? -17.989 5.506 -15.709 1.00 79.19 103 PHE A O 1
ATOM 822 N N . ASP A 1 104 ? -16.587 3.789 -15.403 1.00 84.88 104 ASP A N 1
ATOM 823 C CA . ASP A 1 104 ? -15.666 4.547 -14.549 1.00 84.88 104 ASP A CA 1
ATOM 824 C C . ASP A 1 104 ? -14.661 5.370 -15.383 1.00 84.88 104 ASP A C 1
ATOM 826 O O . ASP A 1 104 ? -13.547 4.923 -15.663 1.00 84.88 104 ASP A O 1
ATOM 830 N N . GLU A 1 105 ? -15.065 6.573 -15.803 1.00 86.38 105 GLU A N 1
ATOM 831 C CA . GLU A 1 105 ? -14.203 7.517 -16.542 1.00 86.38 105 GLU A CA 1
ATOM 832 C C . GLU A 1 105 ? -13.055 8.082 -15.678 1.00 86.38 105 GLU A C 1
ATOM 834 O O . GLU A 1 105 ? -12.011 8.457 -16.205 1.00 86.38 105 GLU A O 1
ATOM 839 N N . ASP A 1 106 ? -13.203 8.069 -14.348 1.00 88.62 106 ASP A N 1
ATOM 840 C CA . ASP A 1 106 ? -12.184 8.500 -13.379 1.00 88.62 106 ASP A CA 1
ATOM 841 C C . ASP A 1 106 ? -11.208 7.374 -12.973 1.00 88.62 106 ASP A C 1
ATOM 843 O O . ASP A 1 106 ? -10.358 7.577 -12.101 1.00 88.62 106 ASP A O 1
ATOM 847 N N . PHE A 1 107 ? -11.307 6.180 -13.570 1.00 90.06 107 PHE A N 1
ATOM 848 C CA . PHE A 1 107 ? -10.520 5.003 -13.180 1.00 90.06 107 PHE A CA 1
ATOM 849 C C . PHE A 1 107 ? -9.004 5.269 -13.156 1.00 90.06 107 PHE A C 1
ATOM 851 O O . PHE A 1 107 ? -8.352 5.052 -12.132 1.00 90.06 107 PHE A O 1
ATOM 858 N N . ASP A 1 108 ? -8.450 5.828 -14.235 1.00 89.31 108 ASP A N 1
ATOM 859 C CA . ASP A 1 108 ? -7.013 6.121 -14.330 1.00 89.31 108 ASP A CA 1
ATOM 860 C C . ASP A 1 108 ? -6.587 7.183 -13.294 1.00 89.31 108 ASP A C 1
ATOM 862 O O . ASP A 1 108 ? -5.532 7.074 -12.660 1.00 89.31 108 ASP A O 1
ATOM 866 N N . SER A 1 109 ? -7.449 8.176 -13.036 1.00 90.06 109 SER A N 1
ATOM 867 C CA . SER A 1 109 ? -7.255 9.183 -11.983 1.00 90.06 109 SER A CA 1
ATOM 868 C C . SER A 1 109 ? -7.212 8.551 -10.585 1.00 90.06 109 SER A C 1
ATOM 870 O O . SER A 1 109 ? -6.398 8.960 -9.751 1.00 90.06 109 SER A O 1
ATOM 872 N N . LYS A 1 110 ? -8.045 7.536 -10.318 1.00 88.44 110 LYS A N 1
ATOM 873 C CA . LYS A 1 110 ? -8.055 6.781 -9.053 1.00 88.44 110 LYS A CA 1
ATOM 874 C C . LYS A 1 110 ? -6.770 5.970 -8.880 1.00 88.44 110 LYS A C 1
ATOM 876 O O . LYS A 1 110 ? -6.160 6.063 -7.813 1.00 88.44 110 LYS A O 1
ATOM 881 N N . CYS A 1 111 ? -6.304 5.274 -9.922 1.00 89.81 111 CYS A N 1
ATOM 882 C CA . CYS A 1 111 ? -5.014 4.573 -9.908 1.00 89.81 111 CYS A CA 1
ATOM 883 C C . CYS A 1 111 ? -3.856 5.535 -9.586 1.00 89.81 111 CYS A C 1
ATOM 885 O O . CYS A 1 111 ? -3.094 5.299 -8.647 1.00 89.81 111 CYS A O 1
ATOM 887 N N . VAL A 1 112 ? -3.778 6.684 -10.266 1.00 91.75 112 VAL A N 1
ATOM 888 C CA . VAL A 1 112 ? -2.740 7.709 -10.028 1.00 91.75 112 VAL A CA 1
ATOM 889 C C . VAL A 1 112 ? -2.798 8.303 -8.605 1.00 91.75 112 VAL A C 1
ATOM 891 O O . VAL A 1 112 ? -1.773 8.718 -8.054 1.00 91.75 112 VAL A O 1
ATOM 894 N N . LEU A 1 113 ? -3.972 8.358 -7.969 1.00 88.88 113 LEU A N 1
ATOM 895 C CA . LEU A 1 113 ? -4.103 8.794 -6.572 1.00 88.88 113 LEU A CA 1
ATOM 896 C C . LEU A 1 113 ? -3.616 7.728 -5.576 1.00 88.88 113 LEU A C 1
ATOM 898 O O . LEU A 1 113 ? -2.913 8.076 -4.625 1.00 88.88 113 LEU A O 1
ATOM 902 N N . ASP A 1 114 ? -3.907 6.449 -5.817 1.00 89.56 114 ASP A N 1
ATOM 903 C CA . ASP A 1 114 ? -3.381 5.327 -5.024 1.00 89.56 114 ASP A CA 1
ATOM 904 C C . ASP A 1 114 ? -1.845 5.201 -5.164 1.00 89.56 114 ASP A C 1
ATOM 906 O O . ASP A 1 114 ? -1.147 4.864 -4.207 1.00 89.56 114 ASP A O 1
ATOM 910 N N . GLU A 1 115 ? -1.290 5.564 -6.324 1.00 90.25 115 GLU A N 1
ATOM 911 C CA . GLU A 1 115 ? 0.155 5.736 -6.587 1.00 90.25 115 GLU A CA 1
ATOM 912 C C . GLU A 1 115 ? 0.789 6.774 -5.650 1.00 90.25 115 GLU A C 1
ATOM 914 O O . GLU A 1 115 ? 1.737 6.487 -4.914 1.00 90.25 115 GLU A O 1
ATOM 919 N N . LYS A 1 116 ? 0.212 7.981 -5.627 1.00 89.88 116 LYS A N 1
ATOM 920 C CA . LYS A 1 116 ? 0.669 9.104 -4.796 1.00 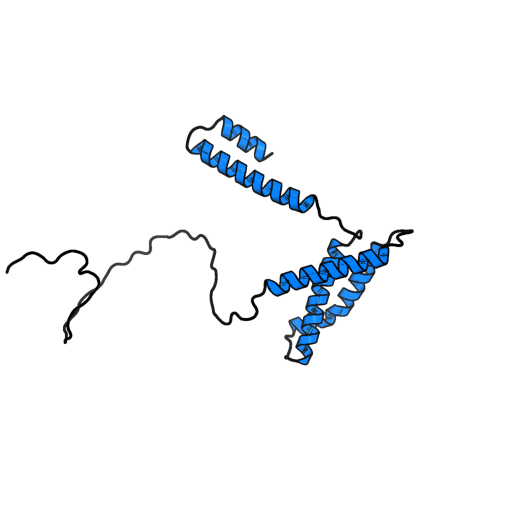89.88 116 LYS A CA 1
ATOM 921 C C . LYS A 1 116 ? 0.518 8.799 -3.307 1.00 89.88 116 LYS A C 1
ATOM 923 O O . LYS A 1 116 ? 1.337 9.241 -2.496 1.00 89.88 116 LYS A O 1
ATOM 928 N N . GLU A 1 117 ? -0.495 8.022 -2.935 1.00 88.31 117 GLU A N 1
ATOM 929 C CA . GLU A 1 117 ? -0.659 7.544 -1.568 1.00 88.31 117 GLU A CA 1
ATOM 930 C C . GLU A 1 117 ? 0.404 6.504 -1.189 1.00 88.31 117 GLU A C 1
ATOM 932 O O . GLU A 1 117 ? 1.023 6.634 -0.129 1.00 88.31 117 GLU A O 1
ATOM 937 N N . ALA A 1 118 ? 0.689 5.531 -2.059 1.00 89.19 118 ALA A N 1
ATOM 938 C CA . ALA A 1 118 ? 1.775 4.573 -1.863 1.00 89.19 118 ALA A CA 1
ATOM 939 C C . ALA A 1 118 ? 3.134 5.282 -1.729 1.00 89.19 118 ALA A C 1
ATOM 941 O O . ALA A 1 118 ? 3.889 5.006 -0.792 1.00 89.19 118 ALA A O 1
ATOM 942 N N . GLU A 1 119 ? 3.418 6.279 -2.572 1.00 89.38 119 GLU A N 1
ATOM 943 C CA . GLU A 1 119 ? 4.584 7.154 -2.419 1.00 89.38 119 GLU A CA 1
ATOM 944 C C . GLU A 1 119 ? 4.617 7.851 -1.053 1.00 89.38 119 GLU A C 1
ATOM 946 O O . GLU A 1 119 ? 5.653 7.855 -0.384 1.00 89.38 119 GLU A O 1
ATOM 951 N N . ALA A 1 120 ? 3.504 8.443 -0.608 1.00 88.62 120 ALA A N 1
ATOM 952 C CA . ALA A 1 120 ? 3.430 9.136 0.675 1.00 88.62 120 ALA A CA 1
ATOM 953 C C . ALA A 1 120 ? 3.634 8.179 1.864 1.00 88.62 120 ALA A C 1
ATOM 955 O O . ALA A 1 120 ? 4.343 8.517 2.818 1.00 88.62 120 ALA A O 1
ATOM 956 N N . GLN A 1 121 ? 3.071 6.968 1.809 1.00 87.94 121 GLN A N 1
ATOM 957 C CA . GLN A 1 121 ? 3.290 5.925 2.812 1.00 87.94 121 GLN A CA 1
ATOM 958 C C . GLN A 1 121 ? 4.745 5.428 2.812 1.00 87.94 121 GLN A C 1
ATOM 960 O O . GLN A 1 121 ? 5.340 5.283 3.882 1.00 87.94 121 GLN A O 1
ATOM 965 N N . TYR A 1 122 ? 5.347 5.212 1.638 1.00 88.75 122 TYR A N 1
ATOM 966 C CA . TYR A 1 122 ? 6.749 4.814 1.506 1.00 88.75 122 TYR A CA 1
ATOM 967 C C . TYR A 1 122 ? 7.698 5.899 2.040 1.00 88.75 122 TYR A C 1
ATOM 969 O O . TYR A 1 122 ? 8.582 5.604 2.846 1.00 88.75 122 TYR A O 1
ATOM 977 N N . LYS A 1 123 ? 7.473 7.173 1.688 1.00 88.75 123 LYS A N 1
ATOM 978 C CA . LYS A 1 123 ? 8.246 8.324 2.189 1.00 88.75 123 LYS A CA 1
ATOM 979 C C . LYS A 1 123 ? 8.151 8.449 3.716 1.00 88.75 123 LYS A C 1
ATOM 981 O O . LYS A 1 123 ? 9.183 8.603 4.367 1.00 88.75 123 LYS A O 1
ATOM 986 N N . LYS A 1 124 ? 6.958 8.275 4.306 1.00 85.94 124 LYS A N 1
ATOM 987 C CA . LYS A 1 124 ? 6.766 8.214 5.773 1.00 85.94 124 LYS A CA 1
ATOM 988 C C . LYS A 1 124 ? 7.557 7.062 6.412 1.00 85.94 124 LYS A C 1
ATOM 990 O O . LYS A 1 124 ? 8.293 7.301 7.368 1.00 85.94 124 LYS A O 1
ATOM 995 N N . LYS A 1 125 ? 7.469 5.841 5.860 1.00 79.75 125 LYS A N 1
ATOM 996 C CA . LYS A 1 125 ? 8.217 4.649 6.324 1.00 79.75 125 LYS A CA 1
ATOM 997 C C . LYS A 1 125 ? 9.740 4.818 6.192 1.00 79.75 125 LYS A C 1
ATOM 999 O O . LYS A 1 125 ? 10.485 4.361 7.056 1.00 79.75 125 LYS A O 1
ATOM 1004 N N . LYS A 1 126 ? 10.215 5.503 5.143 1.00 72.81 126 LYS A N 1
ATOM 1005 C CA . LYS A 1 126 ? 11.634 5.852 4.948 1.00 72.81 126 LYS A CA 1
ATOM 1006 C C . LYS A 1 126 ? 12.106 6.857 6.002 1.00 72.81 126 LYS A C 1
ATOM 1008 O O . LYS A 1 126 ? 13.153 6.637 6.597 1.00 72.81 126 LYS A O 1
ATOM 1013 N N . ALA A 1 127 ? 11.310 7.887 6.299 1.00 62.81 127 ALA A N 1
ATOM 1014 C CA . ALA A 1 127 ? 11.614 8.882 7.331 1.00 62.81 127 ALA A CA 1
ATOM 1015 C C . ALA A 1 127 ? 11.618 8.314 8.768 1.00 62.81 127 ALA A C 1
ATOM 1017 O O . ALA A 1 127 ? 12.295 8.861 9.632 1.00 62.81 127 ALA A O 1
ATOM 1018 N N . THR A 1 128 ? 10.912 7.205 9.035 1.00 58.88 128 THR A N 1
ATOM 1019 C CA . THR A 1 128 ? 10.957 6.524 10.348 1.00 58.88 128 THR A CA 1
ATOM 1020 C C . THR A 1 128 ? 12.169 5.603 10.534 1.00 58.88 128 THR A C 1
ATOM 1022 O O . THR A 1 128 ? 12.404 5.143 11.650 1.00 58.88 128 THR A O 1
ATOM 1025 N N . LYS A 1 129 ? 12.969 5.342 9.489 1.00 49.88 129 LYS A N 1
ATOM 1026 C CA . LYS A 1 129 ? 14.286 4.702 9.635 1.00 49.88 129 LYS A CA 1
ATOM 1027 C C . LYS A 1 129 ? 15.355 5.786 9.837 1.00 49.88 129 LYS A C 1
ATOM 1029 O O . LYS A 1 129 ? 15.646 6.503 8.881 1.00 49.88 129 LYS A O 1
ATOM 1034 N N . PRO A 1 130 ? 15.988 5.902 11.022 1.00 44.56 130 PRO A N 1
ATOM 1035 C CA . PRO A 1 130 ? 17.046 6.885 11.238 1.00 44.56 130 PRO A CA 1
ATOM 1036 C C . PRO A 1 130 ? 18.271 6.550 10.377 1.00 44.56 130 PRO A C 1
ATOM 1038 O O . PRO A 1 130 ? 18.990 5.578 10.625 1.00 44.56 130 PRO A O 1
ATOM 1041 N N . SER A 1 131 ? 18.523 7.366 9.355 1.00 47.16 131 SER A N 1
ATOM 1042 C CA . SER A 1 131 ? 19.678 7.242 8.466 1.00 47.16 131 SER A CA 1
ATOM 1043 C C . SER A 1 131 ? 20.955 7.742 9.151 1.00 47.16 131 SER A C 1
ATOM 1045 O O . SER A 1 131 ? 21.425 8.841 8.868 1.00 47.16 131 SER A O 1
ATOM 1047 N N . GLY A 1 132 ? 21.505 6.941 10.069 1.00 48.09 132 GLY A N 1
ATOM 1048 C CA . GLY A 1 132 ? 22.778 7.240 10.735 1.00 48.09 132 GLY A CA 1
ATOM 1049 C C . GLY A 1 132 ? 22.802 6.964 12.238 1.00 48.09 132 GLY A C 1
ATOM 1050 O O . GLY A 1 132 ? 23.073 7.868 13.018 1.00 48.09 132 GLY A O 1
ATOM 1051 N N . ALA A 1 133 ? 22.571 5.715 12.654 1.00 40.94 133 ALA A N 1
ATOM 1052 C CA . ALA A 1 133 ? 22.722 5.284 14.049 1.00 40.94 133 ALA A CA 1
ATOM 1053 C C . ALA A 1 133 ? 23.758 4.150 14.176 1.00 40.94 133 ALA A C 1
ATOM 1055 O O . ALA A 1 133 ? 23.427 3.003 14.472 1.00 40.94 133 ALA A O 1
ATOM 1056 N N . LYS A 1 134 ? 25.041 4.463 13.943 1.00 48.19 134 LYS A N 1
ATOM 1057 C CA . LYS A 1 134 ? 26.164 3.545 14.215 1.00 48.19 134 LYS A CA 1
ATOM 1058 C C . LYS A 1 134 ? 26.499 3.571 15.715 1.00 48.19 134 LYS A C 1
ATOM 1060 O O . LYS A 1 134 ? 27.521 4.113 16.120 1.00 48.19 134 LYS A O 1
ATOM 1065 N N . GLY A 1 135 ? 25.612 3.012 16.536 1.00 39.50 135 GLY A N 1
ATOM 1066 C CA . GLY A 1 135 ? 25.759 2.957 17.991 1.00 39.50 135 GLY A CA 1
ATOM 1067 C C . GLY A 1 135 ? 24.785 1.960 18.614 1.00 39.50 135 GLY A C 1
ATOM 1068 O O . GLY A 1 135 ? 23.596 1.977 18.305 1.00 39.50 135 GLY A O 1
ATOM 1069 N N . GLY A 1 136 ? 25.291 1.066 19.465 1.00 48.19 136 GLY A N 1
ATOM 1070 C CA . GLY A 1 136 ? 24.467 0.068 20.147 1.00 48.19 136 GLY A CA 1
ATOM 1071 C C . GLY A 1 136 ? 23.603 0.698 21.241 1.00 48.19 136 GLY A C 1
ATOM 1072 O O . GLY A 1 136 ? 24.110 1.429 22.086 1.00 48.19 136 GLY A O 1
ATOM 1073 N N . GLY A 1 137 ? 22.309 0.384 21.241 1.00 37.41 137 GLY A N 1
ATOM 1074 C CA . GLY A 1 137 ? 21.344 0.906 22.209 1.00 37.41 137 GLY A CA 1
ATOM 1075 C C . GLY A 1 137 ? 20.052 0.102 22.177 1.00 37.41 137 GLY A C 1
ATOM 1076 O O . GLY A 1 137 ? 19.054 0.550 21.620 1.00 37.41 137 GLY A O 1
ATOM 1077 N N . SER A 1 138 ? 20.078 -1.116 22.726 1.00 39.53 138 SER A N 1
ATOM 1078 C CA . SER A 1 138 ? 18.882 -1.962 22.792 1.00 39.53 138 SER A CA 1
ATOM 1079 C C . SER A 1 138 ? 17.862 -1.348 23.752 1.00 39.53 138 SER A C 1
ATOM 1081 O O . SER A 1 138 ? 18.054 -1.363 24.969 1.00 39.53 138 SER A O 1
ATOM 1083 N N . ALA A 1 139 ? 16.777 -0.801 23.203 1.00 44.47 139 ALA A N 1
ATOM 1084 C CA . ALA A 1 139 ? 15.654 -0.267 23.964 1.00 44.47 139 ALA A CA 1
ATOM 1085 C C . ALA A 1 139 ? 14.815 -1.417 24.550 1.00 44.47 139 ALA A C 1
ATOM 1087 O O . ALA A 1 139 ? 13.725 -1.730 24.069 1.00 44.47 139 ALA A O 1
ATOM 1088 N N . ALA A 1 140 ? 15.349 -2.069 25.585 1.00 42.28 140 ALA A N 1
ATOM 1089 C CA . ALA A 1 140 ? 14.718 -3.178 26.288 1.00 42.28 140 ALA A CA 1
ATOM 1090 C C . ALA A 1 140 ? 13.507 -2.708 27.118 1.00 42.28 140 ALA A C 1
ATOM 1092 O O . ALA A 1 140 ? 13.556 -2.622 28.344 1.00 42.28 140 ALA A O 1
ATOM 1093 N N . SER A 1 141 ? 12.391 -2.427 26.438 1.00 51.53 141 SER A N 1
ATOM 1094 C CA . SER A 1 141 ? 11.075 -2.254 27.061 1.00 51.53 141 SER A CA 1
ATOM 1095 C C . SER A 1 141 ? 10.528 -3.614 27.509 1.00 51.53 141 SER A C 1
ATOM 1097 O O . SER A 1 141 ? 9.596 -4.172 26.934 1.00 51.53 141 SER A O 1
ATOM 1099 N N . SER A 1 142 ? 11.165 -4.185 28.530 1.00 43.22 142 SER A N 1
ATOM 1100 C CA . SER A 1 142 ? 10.761 -5.429 29.178 1.00 43.22 142 SER A CA 1
ATOM 1101 C C . SER A 1 142 ? 10.536 -5.163 30.661 1.00 43.22 142 SER A C 1
ATOM 1103 O O . SER A 1 142 ? 11.491 -5.065 31.435 1.00 43.22 142 SER A O 1
ATOM 1105 N N . SER A 1 143 ? 9.268 -5.055 31.063 1.00 52.38 143 SER A N 1
ATOM 1106 C CA . SER A 1 143 ? 8.906 -5.068 32.480 1.00 52.38 143 SER A CA 1
ATOM 1107 C C . SER A 1 143 ? 9.336 -6.412 33.072 1.00 52.38 143 SER A C 1
ATOM 1109 O O . SER A 1 143 ? 8.804 -7.455 32.700 1.00 52.38 143 SER A O 1
ATOM 1111 N N . SER A 1 144 ? 10.345 -6.387 33.941 1.00 47.41 144 SER A N 1
ATOM 1112 C CA . SER A 1 144 ? 10.940 -7.576 34.547 1.00 47.41 144 SER A CA 1
ATOM 1113 C C . SER A 1 144 ? 10.948 -7.412 36.061 1.00 47.41 144 SER A C 1
ATOM 1115 O O . SER A 1 144 ? 11.385 -6.382 36.580 1.00 47.41 144 SER A O 1
ATOM 1117 N N . TRP A 1 145 ? 10.416 -8.399 36.783 1.00 35.62 145 TRP A N 1
ATOM 1118 C CA . TRP A 1 145 ? 10.340 -8.354 38.242 1.00 35.62 145 TRP A CA 1
ATOM 1119 C C . TRP A 1 145 ? 11.733 -8.470 38.867 1.00 35.62 145 TRP A C 1
ATOM 1121 O O . TRP A 1 145 ? 12.420 -9.479 38.711 1.00 35.62 145 TRP A O 1
ATOM 1131 N N . ALA A 1 146 ? 12.124 -7.449 39.630 1.00 50.47 146 ALA A N 1
ATOM 1132 C CA . ALA A 1 146 ? 13.379 -7.436 40.368 1.00 50.47 146 ALA A CA 1
ATOM 1133 C C . ALA A 1 146 ? 13.352 -8.456 41.524 1.00 50.47 146 ALA A C 1
ATOM 1135 O O . ALA A 1 146 ? 12.819 -8.186 42.601 1.00 50.47 146 ALA A O 1
ATOM 1136 N N . THR A 1 147 ? 13.947 -9.630 41.310 1.00 44.78 147 THR A N 1
ATOM 1137 C CA . THR A 1 147 ? 14.209 -10.610 42.372 1.00 44.78 147 THR A CA 1
ATOM 1138 C C . THR A 1 147 ? 15.551 -10.319 43.056 1.00 44.78 147 THR A C 1
ATOM 1140 O O . THR A 1 147 ? 16.515 -9.865 42.440 1.00 44.78 147 THR A O 1
ATOM 1143 N N . ILE A 1 148 ? 15.602 -10.500 44.379 1.00 51.22 148 ILE A N 1
ATOM 1144 C CA . ILE A 1 148 ? 16.631 -9.888 45.236 1.00 51.22 148 ILE A CA 1
ATOM 1145 C C . ILE A 1 148 ? 17.960 -10.663 45.176 1.00 51.22 148 ILE A C 1
ATOM 1147 O O . ILE A 1 148 ? 18.174 -11.638 45.902 1.00 51.22 148 ILE A O 1
ATOM 1151 N N . GLY A 1 149 ? 18.890 -10.185 44.346 1.00 41.81 149 GLY A N 1
ATOM 1152 C CA . GLY A 1 149 ? 20.263 -10.691 44.247 1.00 41.81 149 GLY A CA 1
ATOM 1153 C C . GLY A 1 149 ? 21.152 -10.271 45.424 1.00 41.81 149 GLY A C 1
ATOM 1154 O O . GLY A 1 149 ? 21.843 -9.258 45.362 1.00 41.81 149 GLY A O 1
ATOM 1155 N N . LYS A 1 150 ? 21.167 -11.057 46.508 1.00 53.50 150 LYS A N 1
ATOM 1156 C CA . LYS A 1 150 ? 22.056 -10.832 47.665 1.00 53.50 150 LYS A CA 1
ATOM 1157 C C . LYS A 1 150 ? 23.539 -11.032 47.306 1.00 53.50 150 LYS A C 1
ATOM 1159 O O . LYS A 1 150 ? 23.901 -12.121 46.864 1.00 53.50 150 LYS A O 1
ATOM 1164 N N . LYS A 1 151 ? 24.406 -10.080 47.680 1.00 40.16 151 LYS A N 1
ATOM 1165 C CA . LYS A 1 151 ? 25.762 -10.334 48.227 1.00 40.16 151 LYS A CA 1
ATOM 1166 C C . LYS A 1 151 ? 26.329 -9.086 48.927 1.00 40.16 151 LYS A C 1
ATOM 1168 O O . LYS A 1 151 ? 26.046 -7.962 48.531 1.00 40.16 151 LYS A O 1
ATOM 1173 N N . LYS A 1 152 ? 27.092 -9.305 50.003 1.00 40.88 152 LYS A N 1
ATOM 1174 C CA . LYS A 1 152 ? 27.802 -8.303 50.833 1.00 40.88 152 LYS A CA 1
ATOM 1175 C C . LYS A 1 152 ? 29.218 -8.872 51.157 1.00 40.88 152 LYS A C 1
ATOM 1177 O O . LYS A 1 152 ? 29.528 -9.939 50.627 1.00 40.88 152 LYS A O 1
ATOM 1182 N N . PRO A 1 153 ? 30.129 -8.177 51.864 1.00 60.84 153 PRO A N 1
ATOM 1183 C CA . PRO A 1 153 ? 31.349 -7.661 51.243 1.00 60.84 153 PRO A CA 1
ATOM 1184 C C . PRO A 1 153 ? 32.648 -8.315 51.759 1.00 60.84 153 PRO A C 1
ATOM 1186 O O . PRO A 1 153 ? 32.639 -9.053 52.740 1.00 60.84 153 PRO A O 1
ATOM 1189 N N . VAL A 1 154 ? 33.783 -7.946 51.154 1.00 40.22 154 VAL A N 1
ATOM 1190 C CA . VAL A 1 154 ? 35.144 -8.122 51.705 1.00 40.22 154 VAL A CA 1
ATOM 1191 C C . VAL A 1 154 ? 35.893 -6.780 51.571 1.00 40.22 154 VAL A C 1
ATOM 1193 O O . VAL A 1 154 ? 35.530 -5.971 50.719 1.00 40.22 154 VAL A O 1
ATOM 1196 N N . ALA A 1 155 ? 36.858 -6.493 52.455 1.00 43.03 155 ALA A N 1
ATOM 1197 C CA . ALA A 1 155 ? 37.401 -5.145 52.702 1.00 43.03 155 ALA A CA 1
ATOM 1198 C C . ALA A 1 155 ? 38.939 -5.113 52.929 1.00 43.03 155 ALA A C 1
ATOM 1200 O O . ALA A 1 155 ? 39.580 -6.157 52.856 1.00 43.03 155 ALA A O 1
ATOM 1201 N N . LYS A 1 156 ? 39.471 -3.921 53.290 1.00 36.69 156 LYS A N 1
ATOM 1202 C CA . LYS A 1 156 ? 40.895 -3.498 53.470 1.00 36.69 156 LYS A CA 1
ATOM 1203 C C . LYS A 1 156 ? 41.671 -3.310 52.143 1.00 36.69 156 LYS A C 1
ATOM 1205 O O . LYS A 1 156 ? 41.588 -4.175 51.287 1.00 36.69 156 LYS A O 1
ATOM 1210 N N . ALA A 1 157 ? 42.351 -2.191 51.819 1.00 40.09 157 ALA A N 1
ATOM 1211 C CA . ALA A 1 157 ? 43.030 -1.086 52.557 1.00 40.09 157 ALA A CA 1
ATOM 1212 C C . ALA A 1 157 ? 44.391 -1.480 53.188 1.00 40.09 157 ALA A C 1
ATOM 1214 O O . ALA A 1 157 ? 44.504 -2.597 53.676 1.00 40.09 157 ALA A O 1
ATOM 1215 N N . ALA A 1 158 ? 45.455 -0.656 53.258 1.00 41.94 158 ALA A N 1
ATOM 1216 C CA . ALA A 1 158 ? 45.722 0.763 52.895 1.00 41.94 158 ALA A CA 1
ATOM 1217 C C . ALA A 1 158 ? 47.180 0.881 52.314 1.00 41.94 158 ALA A C 1
ATOM 1219 O O . ALA A 1 158 ? 47.669 -0.144 51.857 1.00 41.94 158 ALA A O 1
ATOM 1220 N N . LYS A 1 159 ? 47.978 1.974 52.229 1.00 42.66 159 LYS A N 1
ATOM 1221 C CA . LYS A 1 159 ? 48.051 3.384 52.732 1.00 42.66 159 LYS A CA 1
ATOM 1222 C C . LYS A 1 159 ? 48.761 4.290 51.642 1.00 42.66 159 LYS A C 1
ATOM 1224 O O . LYS A 1 159 ? 48.980 3.768 50.554 1.00 42.66 159 LYS A O 1
ATOM 1229 N N . PRO A 1 160 ? 49.069 5.607 51.833 1.00 52.78 160 PRO A N 1
ATOM 1230 C CA . PRO A 1 160 ? 49.053 6.594 50.722 1.00 52.78 160 PRO A CA 1
ATOM 1231 C C . PRO A 1 160 ? 50.257 7.568 50.558 1.00 52.78 160 PRO A C 1
ATOM 1233 O O . PRO A 1 160 ? 51.068 7.742 51.464 1.00 52.78 160 PRO A O 1
ATOM 1236 N N . SER A 1 161 ? 50.232 8.356 49.471 1.00 37.47 161 SER A N 1
ATOM 1237 C CA . SER A 1 161 ? 50.611 9.791 49.406 1.00 37.47 161 SER A CA 1
ATOM 1238 C C . SER A 1 161 ? 49.934 10.444 48.174 1.00 37.47 161 SER A C 1
ATOM 1240 O O . SER A 1 161 ? 49.626 9.742 47.218 1.00 37.47 161 SER A O 1
ATOM 1242 N N . GLY A 1 162 ? 49.602 11.739 48.097 1.00 33.53 162 GLY A N 1
ATOM 1243 C CA . GLY A 1 162 ? 49.497 12.789 49.120 1.00 33.53 162 GLY A CA 1
ATOM 1244 C C . GLY A 1 162 ? 49.182 14.154 48.467 1.00 33.53 162 GLY A C 1
ATOM 1245 O O . GLY A 1 162 ? 50.074 14.750 47.875 1.00 33.53 162 GLY A O 1
ATOM 1246 N N . GLY A 1 163 ? 47.941 14.662 48.545 1.00 38.59 163 GLY A N 1
ATOM 1247 C CA . GLY A 1 163 ? 47.531 15.892 47.834 1.00 38.59 163 GLY A CA 1
ATOM 1248 C C . GLY A 1 163 ? 46.159 16.444 48.257 1.00 38.59 163 GLY A C 1
ATOM 1249 O O . GLY A 1 163 ? 45.178 15.716 48.299 1.00 38.59 163 GLY A O 1
ATOM 1250 N N . LYS A 1 164 ? 46.116 17.729 48.615 1.00 43.28 164 LYS A N 1
ATOM 1251 C CA . LYS A 1 164 ? 45.079 18.427 49.403 1.00 43.28 164 LYS A CA 1
ATOM 1252 C C . LYS A 1 164 ? 43.677 18.576 48.762 1.00 43.28 164 LYS A C 1
ATOM 1254 O O . LYS A 1 164 ? 43.564 18.943 47.600 1.00 43.28 164 LYS A O 1
ATOM 1259 N N . SER A 1 165 ? 42.665 18.511 49.643 1.00 44.38 165 SER A N 1
ATOM 1260 C CA . SER A 1 165 ? 41.363 19.233 49.651 1.00 44.38 165 SER A CA 1
ATOM 1261 C C . SER A 1 165 ? 40.320 19.016 48.534 1.00 44.38 165 SER A C 1
ATOM 1263 O O . SER A 1 165 ? 40.574 19.217 47.354 1.00 44.38 165 SER A O 1
ATOM 1265 N N . SER A 1 166 ? 39.090 18.704 48.971 1.00 53.62 166 SER A N 1
ATOM 1266 C CA . SER A 1 166 ? 37.860 18.527 48.176 1.00 53.62 166 SER A CA 1
ATOM 1267 C C . SER A 1 166 ? 36.973 19.786 48.187 1.00 53.62 166 SER A C 1
ATOM 1269 O O . SER A 1 166 ? 37.147 20.655 49.040 1.00 53.62 166 SER A O 1
ATOM 1271 N N . GLY A 1 167 ? 35.984 19.854 47.287 1.00 46.25 167 GLY A N 1
ATOM 1272 C CA . GLY A 1 167 ? 35.022 20.953 47.210 1.00 46.25 167 GLY A CA 1
ATOM 1273 C C . GLY A 1 167 ? 33.668 20.596 46.590 1.00 46.25 167 GLY A C 1
ATOM 1274 O O . GLY A 1 167 ? 33.332 21.154 45.556 1.00 46.25 167 GLY A O 1
ATOM 1275 N N . PHE A 1 168 ? 32.880 19.716 47.224 1.00 50.53 168 PHE A N 1
ATOM 1276 C CA . PHE A 1 168 ? 31.402 19.788 47.199 1.00 50.53 168 PHE A CA 1
ATOM 1277 C C . PHE A 1 168 ? 30.796 19.005 48.382 1.00 50.53 168 PHE A C 1
ATOM 1279 O O . PHE A 1 168 ? 30.387 17.859 48.246 1.00 50.53 168 PHE A O 1
ATOM 1286 N N . ALA A 1 169 ? 30.773 19.664 49.549 1.00 55.41 169 ALA A N 1
ATOM 1287 C CA . ALA A 1 169 ? 30.334 19.166 50.860 1.00 55.41 169 ALA A CA 1
ATOM 1288 C C . ALA A 1 169 ? 31.079 17.929 51.418 1.00 55.41 169 ALA A C 1
ATOM 1290 O O . ALA A 1 169 ? 31.084 16.842 50.845 1.00 55.41 169 ALA A O 1
ATOM 1291 N N . ALA A 1 170 ? 31.615 18.062 52.636 1.00 60.62 170 ALA A N 1
ATOM 1292 C CA . ALA A 1 170 ? 31.836 16.909 53.506 1.00 60.62 170 ALA A CA 1
ATOM 1293 C C . ALA A 1 170 ? 30.457 16.445 54.010 1.00 60.62 170 ALA A C 1
ATOM 1295 O O . ALA A 1 170 ? 29.924 16.982 54.979 1.00 60.62 170 ALA A O 1
ATOM 1296 N N . ALA A 1 171 ? 29.824 15.537 53.265 1.00 56.84 171 ALA A N 1
ATOM 1297 C CA . ALA A 1 171 ? 28.434 15.154 53.483 1.00 56.84 171 ALA A CA 1
ATOM 1298 C C . ALA A 1 171 ? 28.261 14.336 54.778 1.00 56.84 171 ALA A C 1
ATOM 1300 O O . ALA A 1 171 ? 28.379 13.114 54.766 1.00 56.84 171 ALA A O 1
ATOM 1301 N N . PHE A 1 172 ? 27.915 15.051 55.853 1.00 53.41 172 PHE A N 1
ATOM 1302 C CA . PHE A 1 172 ? 27.589 14.572 57.203 1.00 53.41 172 PHE A CA 1
ATOM 1303 C C . PHE A 1 172 ? 28.773 14.027 58.024 1.00 53.41 172 PHE A C 1
ATOM 1305 O O . PHE A 1 172 ? 29.161 12.871 57.896 1.00 53.41 172 PHE A O 1
ATOM 1312 N N . GLY A 1 173 ? 29.248 14.846 58.972 1.00 45.41 173 GLY A N 1
ATOM 1313 C CA . GLY A 1 173 ? 29.973 14.376 60.159 1.00 45.41 173 GLY A CA 1
ATOM 1314 C C . GLY A 1 173 ? 31.497 14.511 60.125 1.00 45.41 173 GLY A C 1
ATOM 1315 O O . GLY A 1 173 ? 32.207 13.571 59.783 1.00 45.41 173 GLY A O 1
ATOM 1316 N N . ASN A 1 174 ? 31.992 15.649 60.611 1.00 54.53 174 ASN A N 1
ATOM 1317 C CA . ASN A 1 174 ? 33.239 15.709 61.373 1.00 54.53 174 ASN A CA 1
ATOM 1318 C C . ASN A 1 174 ? 32.922 16.460 62.666 1.00 54.53 174 ASN A C 1
ATOM 1320 O O . ASN A 1 174 ? 32.820 17.679 62.607 1.00 54.53 174 ASN A O 1
ATOM 1324 N N . ASP A 1 175 ? 32.780 15.741 63.777 1.00 53.31 175 ASP A N 1
ATOM 1325 C CA . ASP A 1 175 ? 32.949 16.233 65.151 1.00 53.31 175 ASP A CA 1
ATOM 1326 C C . ASP A 1 175 ? 33.031 15.020 66.098 1.00 53.31 175 ASP A C 1
ATOM 1328 O O . ASP A 1 175 ? 32.337 14.028 65.867 1.00 53.31 175 ASP A O 1
ATOM 1332 N N . SER A 1 176 ? 33.861 15.135 67.145 1.00 47.53 176 SER A N 1
ATOM 1333 C CA . SER A 1 176 ? 34.073 14.191 68.266 1.00 47.53 176 SER A CA 1
ATOM 1334 C C . SER A 1 176 ? 34.579 12.756 67.956 1.00 47.53 176 SER A C 1
ATOM 1336 O O . SER A 1 176 ? 34.141 12.102 67.017 1.00 47.53 176 SER A O 1
ATOM 1338 N N . ASP A 1 177 ? 35.466 12.155 68.762 1.00 47.25 177 ASP A N 1
ATOM 1339 C CA . ASP A 1 177 ? 36.401 12.731 69.747 1.00 47.25 177 ASP A CA 1
ATOM 1340 C C . ASP A 1 177 ? 37.529 11.738 70.118 1.00 47.25 177 ASP A C 1
ATOM 1342 O O . ASP A 1 177 ? 37.424 10.552 69.816 1.00 47.25 177 ASP A O 1
ATOM 1346 N N . SER A 1 178 ? 38.570 12.263 70.778 1.00 44.00 178 SER A N 1
ATOM 1347 C CA . SER A 1 178 ? 39.454 11.648 71.794 1.00 44.00 178 SER A CA 1
ATOM 1348 C C . SER A 1 178 ? 39.576 10.108 71.885 1.00 44.00 178 SER A C 1
ATOM 1350 O O . SER A 1 178 ? 38.677 9.450 72.410 1.00 44.00 178 SER A O 1
ATOM 1352 N N . ASP A 1 179 ? 40.731 9.553 71.477 1.00 38.50 179 ASP A N 1
ATOM 1353 C CA . ASP A 1 179 ? 41.855 9.113 72.361 1.00 38.50 179 ASP A CA 1
ATOM 1354 C C . ASP A 1 179 ? 43.005 8.503 71.512 1.00 38.50 179 ASP A C 1
ATOM 1356 O O . ASP A 1 179 ? 42.813 7.417 70.912 1.00 38.50 179 ASP A O 1
#

Sequence (179 aa):
QNLEHVAAEINAASGKKKDKLLEKQSSIQARLALVEGHNANVVYRLRKSADIVKLRVELLAVLALQEKERSLSLTSEDMRRLEGRHALESTIADLEEQSREWFDEDFDSKCVLDEKEAEAQYKKKKATKPSGAKGGGSAASSSSWATIGKKKPVAKAAKPSGGKSSGFAAAFGNDSDSD

Secondary structure (DSSP, 8-state):
-HHHHHHHHHHH--THHHHHHHHHHHHHHHHHHHHHHHHTT---SSTTHHHHHHHHHHHHHHHHHHHHHTTSPPPHHHHHHHHTHHHHHHHHHHHHHHH--TT-TTHHHHHHHHHHHHHHHHHHHHHTS-S---S--------------------------------S---S-------

Foldseek 3Di:
DVLVVLVVVLVVDDDPSNVVSVVVNVVVVVVVVVVCVVPVPPDQLFPCLVVLLVLLLLLVVLVVLVVCVVPDDDDPVSVVSVVCNVVSVVVNVVRLVVRDDDPPPCSVVSSVVSNVVSVVVNVVVVVVPPPDDPDDDPPPPDDDDDDDDDDDDDDDDDDDDDDDDDPDDPPDDDDDDDD

Radius of gyration: 31.78 Å; chains: 1; bounding box: 72×34×89 Å

Organism: NCBI:txid157072